Protein AF-X1BM26-F1 (afdb_monomer)

Solvent-accessible surface area (backbone atoms only — not comparable to full-atom values): 9539 Å² total; per-residue (Å²): 108,70,42,70,77,68,73,44,56,61,67,62,66,70,58,55,46,50,49,39,43,52,51,18,52,54,47,45,52,51,47,55,53,50,52,52,50,53,49,47,38,53,69,50,53,31,55,73,72,76,40,57,63,67,65,75,33,51,80,94,58,27,66,63,58,56,46,45,26,56,44,58,15,39,47,48,28,29,52,44,33,63,36,69,77,42,52,69,37,70,66,54,45,50,50,28,50,53,36,36,53,48,18,53,53,46,48,53,41,51,68,49,55,54,60,68,24,53,57,90,48,99,86,53,68,75,54,84,89,75,87,50,74,75,66,49,47,59,59,53,48,55,54,50,50,52,52,49,49,52,53,49,42,62,74,77,39,85,81,50,83,58,30,62,76,64,53,69,82,129

Organism: NCBI:txid412755

Sequence (170 aa):
MVQGVSRKQLVRREAISLLAKVSGYLLTFYLIFKFLDTWWWATQTAPRMGMSFTEFFQGPYGMWLLVAELGICGVLPAIILLIPKAREDDVLLIVACVLNCTGIVINRFVFTVQNLALPVLPFEQLQIYVPTWQEWAPTVGVLAYGALLLSLSYRYLPMFPRERELNPID

Structure (mmCIF, N/CA/C/O backbone):
data_AF-X1BM26-F1
#
_entry.id   AF-X1BM26-F1
#
loop_
_atom_site.group_PDB
_atom_site.id
_atom_site.type_symbol
_atom_site.label_atom_id
_atom_site.label_alt_id
_atom_site.label_comp_id
_atom_site.label_asym_id
_atom_site.label_entity_id
_atom_site.label_seq_id
_atom_site.pdbx_PDB_ins_code
_atom_site.Cartn_x
_atom_site.Cartn_y
_atom_site.Cartn_z
_atom_site.occupancy
_atom_site.B_iso_or_equiv
_atom_site.auth_seq_id
_atom_site.auth_comp_id
_atom_site.auth_asym_id
_atom_site.auth_atom_id
_atom_site.pdbx_PDB_model_num
ATOM 1 N N . MET A 1 1 ? -13.089 -2.977 10.470 1.00 58.94 1 MET A N 1
ATOM 2 C CA . MET A 1 1 ? -13.428 -4.370 10.080 1.00 58.94 1 MET A CA 1
ATOM 3 C C . MET A 1 1 ? -14.011 -5.177 11.240 1.00 58.94 1 MET A C 1
ATOM 5 O O . MET A 1 1 ? -15.186 -5.500 11.170 1.00 58.94 1 MET A O 1
ATOM 9 N N . VAL A 1 2 ? -13.276 -5.440 12.331 1.00 71.06 2 VAL A N 1
ATOM 10 C CA . VAL A 1 2 ? -13.785 -6.266 13.458 1.00 71.06 2 VAL A CA 1
ATOM 11 C C . VAL A 1 2 ? -15.024 -5.662 14.139 1.00 71.06 2 VAL A C 1
ATOM 13 O O . VAL A 1 2 ? -15.978 -6.380 14.416 1.00 71.06 2 VAL A O 1
ATOM 16 N N . GLN A 1 3 ? -15.066 -4.336 14.320 1.00 75.12 3 GLN A N 1
ATOM 17 C CA . GLN A 1 3 ? -16.255 -3.632 14.829 1.00 75.12 3 GLN A CA 1
ATOM 18 C C . GLN A 1 3 ? -17.487 -3.812 13.927 1.00 75.12 3 GLN A C 1
ATOM 20 O O . GLN A 1 3 ? -18.591 -3.967 14.432 1.00 75.12 3 GLN A O 1
ATOM 25 N N . GLY A 1 4 ? -17.302 -3.862 12.603 1.00 70.94 4 GLY A N 1
ATOM 26 C CA . GLY A 1 4 ? -18.395 -4.083 11.649 1.00 70.94 4 GLY A CA 1
ATOM 27 C C . GLY A 1 4 ? -18.948 -5.510 11.697 1.00 70.94 4 GLY A C 1
ATOM 28 O O . GLY A 1 4 ? -20.154 -5.701 11.589 1.00 70.94 4 GLY A O 1
ATOM 29 N N . VAL A 1 5 ? -18.082 -6.503 11.927 1.00 75.00 5 VAL A N 1
ATOM 30 C CA . VAL A 1 5 ? -18.486 -7.913 12.089 1.00 75.00 5 VAL A CA 1
ATOM 31 C C . VAL A 1 5 ? -19.167 -8.144 13.442 1.00 75.00 5 VAL A C 1
ATOM 33 O O . VAL A 1 5 ? -20.183 -8.827 13.505 1.00 75.00 5 VAL A O 1
ATOM 36 N N . SER A 1 6 ? -18.643 -7.546 14.516 1.00 68.88 6 SER A N 1
ATOM 37 C CA . SER A 1 6 ? -19.203 -7.659 15.873 1.00 68.88 6 SER A CA 1
ATOM 38 C C . SER A 1 6 ? -20.428 -6.753 16.098 1.00 68.88 6 SER A C 1
ATOM 40 O O . SER A 1 6 ? -21.187 -6.967 17.038 1.00 68.88 6 SER A O 1
ATOM 42 N N . ARG A 1 7 ? -20.643 -5.743 15.236 1.00 72.31 7 ARG A N 1
ATOM 43 C CA . ARG A 1 7 ? -21.636 -4.655 15.387 1.00 72.31 7 ARG A CA 1
ATOM 44 C C . ARG A 1 7 ? -21.559 -3.913 16.728 1.00 72.31 7 ARG A C 1
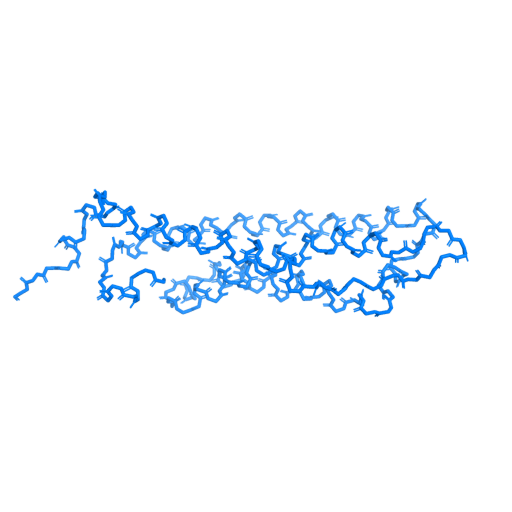ATOM 46 O O . ARG A 1 7 ? -22.539 -3.326 17.172 1.00 72.31 7 ARG A O 1
ATOM 53 N N . LYS A 1 8 ? -20.389 -3.927 17.364 1.00 75.81 8 LYS A N 1
ATOM 54 C CA . LYS A 1 8 ? -20.130 -3.278 18.651 1.00 75.81 8 LYS A CA 1
ATOM 55 C C . LYS A 1 8 ? -18.988 -2.292 18.538 1.00 75.81 8 LYS A C 1
ATOM 57 O O . LYS A 1 8 ? -18.017 -2.524 17.807 1.00 75.81 8 LYS A O 1
ATOM 62 N N . GLN A 1 9 ? -19.054 -1.232 19.335 1.00 77.50 9 GLN A N 1
ATOM 63 C CA . GLN A 1 9 ? -17.947 -0.302 19.457 1.00 77.50 9 GLN A CA 1
ATOM 64 C C . GLN A 1 9 ? -16.882 -0.886 20.393 1.00 77.50 9 GLN A C 1
ATOM 66 O O . GLN A 1 9 ? -17.041 -0.926 21.609 1.00 77.50 9 GLN A O 1
ATOM 71 N N . LEU A 1 10 ? -15.783 -1.368 19.807 1.00 78.94 10 LEU A N 1
ATOM 72 C CA . LEU A 1 10 ? -14.676 -2.002 20.543 1.00 78.94 10 LEU A CA 1
ATOM 73 C C . LEU A 1 10 ? -13.623 -1.000 21.048 1.00 78.94 10 LEU A C 1
ATOM 75 O O . LEU A 1 10 ? -12.875 -1.288 21.977 1.00 78.94 10 LEU A O 1
ATOM 79 N N . VAL A 1 11 ? -13.528 0.170 20.411 1.00 81.75 11 VAL A N 1
ATOM 80 C CA . VAL A 1 11 ? -12.473 1.167 20.640 1.00 81.75 11 VAL A CA 1
ATOM 81 C C . VAL A 1 11 ? -13.087 2.561 20.536 1.00 81.75 11 VAL A C 1
ATOM 83 O O . VAL A 1 11 ? -13.997 2.791 19.735 1.00 81.75 11 VAL A O 1
ATOM 86 N N . ARG A 1 12 ? -12.582 3.499 21.341 1.00 83.56 12 ARG A N 1
ATOM 87 C CA . ARG A 1 12 ? -12.969 4.912 21.268 1.00 83.56 12 ARG A CA 1
ATOM 88 C C . ARG A 1 12 ? -12.548 5.531 19.940 1.00 83.56 12 ARG A C 1
ATOM 90 O O . ARG A 1 12 ? -11.445 5.286 19.450 1.00 83.56 12 ARG A O 1
ATOM 97 N N . ARG A 1 13 ? -13.406 6.382 19.384 1.00 82.31 13 ARG A N 1
ATOM 98 C CA . ARG A 1 13 ? -13.177 7.008 18.077 1.00 82.31 13 ARG A CA 1
ATOM 99 C C . ARG A 1 13 ? -11.996 7.978 18.108 1.00 82.31 13 ARG A C 1
ATOM 101 O O . ARG A 1 13 ? -11.253 8.055 17.132 1.00 82.31 13 ARG A O 1
ATOM 108 N N . GLU A 1 14 ? -11.743 8.618 19.253 1.00 85.44 14 GLU A N 1
ATOM 109 C CA . GLU A 1 14 ? -10.535 9.431 19.454 1.00 85.44 14 GLU A CA 1
ATOM 110 C C . GLU A 1 14 ? -9.249 8.635 19.177 1.00 85.44 14 GLU A C 1
ATOM 112 O O . GLU A 1 14 ? -8.336 9.151 18.537 1.00 85.44 14 GLU A O 1
ATOM 117 N N . ALA A 1 15 ? -9.182 7.368 19.603 1.00 86.62 15 ALA A N 1
ATOM 118 C CA . ALA A 1 15 ? -7.997 6.534 19.405 1.00 86.62 15 ALA A CA 1
ATOM 119 C C . ALA A 1 15 ? -7.783 6.190 17.923 1.00 86.62 15 ALA A C 1
ATOM 121 O O . ALA A 1 15 ? -6.656 6.254 17.435 1.00 86.62 15 ALA A O 1
ATOM 122 N N . ILE A 1 16 ? -8.861 5.891 17.190 1.00 85.94 16 ILE A N 1
ATOM 123 C CA . ILE A 1 16 ? -8.812 5.640 15.740 1.00 85.94 16 ILE A CA 1
ATOM 124 C C . ILE A 1 16 ? -8.362 6.905 14.999 1.00 85.94 16 ILE A C 1
ATOM 126 O O . ILE A 1 16 ? -7.484 6.844 14.142 1.00 85.94 16 ILE A O 1
ATOM 130 N N . SER A 1 17 ? -8.900 8.067 15.375 1.00 86.44 17 SER A N 1
ATOM 131 C CA . SER A 1 17 ? -8.533 9.353 14.773 1.00 86.44 17 SER A CA 1
ATOM 132 C C . SER A 1 17 ? -7.080 9.750 15.058 1.00 86.44 17 SER A C 1
ATOM 134 O O . SER A 1 17 ? -6.404 10.283 14.172 1.00 86.44 17 SER A O 1
ATOM 136 N N . LEU A 1 18 ? -6.575 9.463 16.266 1.00 89.25 18 LEU A N 1
ATOM 137 C CA . LEU A 1 18 ? -5.167 9.649 16.631 1.00 89.25 18 LEU A CA 1
ATOM 138 C C . LEU A 1 18 ? -4.253 8.736 15.811 1.00 89.25 18 LEU A C 1
ATOM 140 O O . LEU A 1 18 ? -3.282 9.225 15.235 1.00 89.25 18 LEU A O 1
ATOM 144 N N . LEU A 1 19 ? -4.585 7.445 15.707 1.00 90.31 19 LEU A N 1
ATOM 145 C CA . LEU A 1 19 ? -3.848 6.494 14.872 1.00 90.31 19 LEU A CA 1
ATOM 146 C C . LEU A 1 19 ? -3.823 6.948 13.411 1.00 90.31 19 LEU A C 1
ATOM 148 O O . LEU A 1 19 ? -2.748 7.056 12.833 1.00 90.31 19 LEU A O 1
ATOM 152 N N . ALA A 1 20 ? -4.977 7.312 12.847 1.00 88.12 20 ALA A N 1
ATOM 153 C CA . ALA A 1 20 ? -5.075 7.825 11.483 1.00 88.12 20 ALA A CA 1
ATOM 154 C C . ALA A 1 20 ? -4.211 9.079 11.269 1.00 88.12 20 ALA A C 1
ATOM 156 O O . ALA A 1 20 ? -3.545 9.198 10.244 1.00 88.12 20 ALA A O 1
ATOM 157 N N . LYS A 1 21 ? -4.161 9.988 12.253 1.00 88.12 21 LYS A N 1
ATOM 158 C CA . LYS A 1 21 ? -3.321 11.194 12.196 1.00 88.12 21 LYS A CA 1
ATOM 159 C C . LYS A 1 21 ? -1.830 10.846 12.166 1.00 88.12 21 LYS A C 1
ATOM 161 O O . LYS A 1 21 ? -1.099 11.368 11.330 1.00 88.12 21 LYS A O 1
ATOM 166 N N . VAL A 1 22 ? -1.383 9.967 13.065 1.00 92.06 22 VAL A N 1
ATOM 167 C CA . VAL A 1 22 ? 0.021 9.530 13.135 1.00 92.06 22 VAL A CA 1
ATOM 168 C C . VAL A 1 22 ? 0.412 8.784 11.861 1.00 92.06 22 VAL A C 1
ATOM 170 O O . VAL A 1 22 ? 1.428 9.112 11.252 1.00 92.06 22 VAL A O 1
ATOM 173 N N . SER A 1 23 ? -0.418 7.843 11.407 1.00 89.94 23 SER A N 1
ATOM 174 C CA . SER A 1 23 ? -0.210 7.124 10.149 1.00 89.94 23 SER A CA 1
ATOM 175 C C . SER A 1 23 ? -0.180 8.062 8.943 1.00 89.94 23 SER A C 1
ATOM 177 O O . SER A 1 23 ? 0.669 7.885 8.077 1.00 89.94 23 SER A O 1
ATOM 179 N N . GLY A 1 24 ? -1.035 9.087 8.900 1.00 89.88 24 GLY A N 1
ATOM 180 C CA . GLY A 1 24 ? -1.024 10.102 7.846 1.00 89.88 24 GLY A CA 1
ATOM 181 C C . GLY A 1 24 ? 0.286 10.891 7.795 1.00 89.88 24 GLY A C 1
ATOM 182 O O . GLY A 1 24 ? 0.853 11.064 6.716 1.00 89.88 24 GLY A O 1
ATOM 183 N N . TYR A 1 25 ? 0.823 11.311 8.946 1.00 91.94 25 TYR A N 1
ATOM 184 C CA . TYR A 1 25 ? 2.125 11.988 8.993 1.00 91.94 25 TYR A CA 1
ATOM 185 C C . TYR A 1 25 ? 3.276 11.075 8.575 1.00 91.94 25 TYR A C 1
ATOM 187 O O . TYR A 1 25 ? 4.115 11.490 7.779 1.00 91.94 25 TYR A O 1
ATOM 195 N N . LEU A 1 26 ? 3.302 9.835 9.072 1.00 93.19 26 LEU A N 1
ATOM 196 C CA . LEU A 1 26 ? 4.325 8.858 8.698 1.00 93.19 26 LEU A CA 1
ATOM 197 C C . LEU A 1 26 ? 4.284 8.550 7.199 1.00 93.19 26 LEU A C 1
ATOM 199 O O . LEU A 1 26 ? 5.330 8.523 6.556 1.00 93.19 26 LEU A O 1
ATOM 203 N N . LEU A 1 27 ? 3.087 8.377 6.632 1.00 91.94 27 LEU A N 1
ATOM 204 C CA . LEU A 1 27 ? 2.909 8.136 5.203 1.00 91.94 27 LEU A CA 1
ATOM 205 C C . LEU A 1 27 ? 3.349 9.344 4.372 1.00 91.94 27 LEU A C 1
ATOM 207 O O . LEU A 1 27 ? 4.032 9.183 3.368 1.00 91.94 27 LEU A O 1
ATOM 211 N N . THR A 1 28 ? 3.019 10.558 4.812 1.00 90.88 28 THR A N 1
ATOM 212 C CA . THR A 1 28 ? 3.458 11.793 4.144 1.00 90.88 28 THR A CA 1
ATOM 213 C C . THR A 1 28 ? 4.977 11.911 4.150 1.00 90.88 28 THR A C 1
ATOM 215 O O . THR A 1 28 ? 5.580 12.195 3.119 1.00 90.88 28 THR A O 1
ATOM 218 N N . PHE A 1 29 ? 5.603 11.652 5.299 1.00 94.00 29 PHE A N 1
ATOM 219 C CA . PHE A 1 29 ? 7.055 11.641 5.419 1.00 94.00 29 PHE A CA 1
ATOM 220 C C . PHE A 1 29 ? 7.666 10.602 4.478 1.00 94.00 29 PHE A C 1
ATOM 222 O O . PHE A 1 29 ? 8.517 10.947 3.666 1.00 94.00 29 PHE A O 1
ATOM 229 N N . TYR A 1 30 ? 7.168 9.364 4.503 1.00 92.00 30 TYR A N 1
ATOM 230 C CA . TYR A 1 30 ? 7.587 8.310 3.580 1.00 92.00 30 TYR A CA 1
ATOM 231 C C . TYR A 1 30 ? 7.480 8.740 2.112 1.00 92.00 30 TYR A C 1
ATOM 233 O O . TYR A 1 30 ? 8.434 8.556 1.357 1.00 92.00 30 TYR A O 1
ATOM 241 N N . LEU A 1 31 ? 6.365 9.358 1.710 1.00 91.12 31 LEU A N 1
ATOM 242 C CA . LEU A 1 31 ? 6.173 9.815 0.336 1.00 91.12 31 LEU A CA 1
ATOM 243 C C . LEU A 1 31 ? 7.209 10.856 -0.065 1.00 91.12 31 LEU A C 1
ATOM 245 O O . LEU A 1 31 ? 7.760 10.737 -1.150 1.00 91.12 31 LEU A O 1
ATOM 249 N N . ILE A 1 32 ? 7.529 11.828 0.795 1.00 92.88 32 ILE A N 1
ATOM 250 C CA . ILE A 1 32 ? 8.575 12.822 0.503 1.00 92.88 32 ILE A CA 1
ATOM 251 C C . ILE A 1 32 ? 9.897 12.119 0.177 1.00 92.88 32 ILE A C 1
ATOM 253 O O . ILE A 1 32 ? 10.495 12.396 -0.862 1.00 92.88 32 ILE A O 1
ATOM 257 N N . PHE A 1 33 ? 10.325 11.166 1.011 1.00 92.75 33 PHE A N 1
ATOM 258 C CA . PHE A 1 33 ? 11.538 10.388 0.738 1.00 92.75 33 PHE A CA 1
ATOM 259 C C . PHE A 1 33 ? 11.420 9.577 -0.546 1.00 92.75 33 PHE A C 1
ATOM 261 O O . PHE A 1 33 ? 12.364 9.538 -1.329 1.00 92.75 33 PHE A O 1
ATOM 268 N N . LYS A 1 34 ? 10.260 8.973 -0.800 1.00 89.75 34 LYS A N 1
ATOM 269 C CA . LYS A 1 34 ? 10.030 8.179 -2.004 1.00 89.75 34 LYS A CA 1
ATOM 270 C C . LYS A 1 34 ? 10.069 9.029 -3.277 1.00 89.75 34 LYS A C 1
ATOM 272 O O . LYS A 1 34 ? 10.636 8.591 -4.276 1.00 89.75 34 LYS A O 1
ATOM 277 N N . PHE A 1 35 ? 9.518 10.241 -3.251 1.00 89.44 35 PHE A N 1
ATOM 278 C CA . PHE A 1 35 ? 9.604 11.189 -4.361 1.00 89.44 35 PHE A CA 1
ATOM 279 C C . PHE A 1 35 ? 11.053 11.613 -4.613 1.00 89.44 35 PHE A C 1
ATOM 281 O O . PHE A 1 35 ? 11.487 11.610 -5.762 1.00 89.44 35 PHE A O 1
ATOM 288 N N . LEU A 1 36 ? 11.812 11.920 -3.556 1.00 91.06 36 LEU A N 1
ATOM 289 C CA . LEU A 1 36 ? 13.231 12.275 -3.671 1.00 91.06 36 LEU A CA 1
ATOM 290 C C . LEU A 1 36 ? 14.070 11.120 -4.227 1.00 91.06 36 LEU A C 1
ATOM 292 O O . LEU A 1 36 ? 14.882 11.334 -5.123 1.00 91.06 36 LEU A O 1
ATOM 296 N N . ASP A 1 37 ? 13.842 9.903 -3.738 1.00 87.62 37 ASP A N 1
ATOM 297 C CA . ASP A 1 37 ? 14.506 8.688 -4.213 1.00 87.62 37 ASP A CA 1
ATOM 298 C C . ASP A 1 37 ? 14.187 8.418 -5.690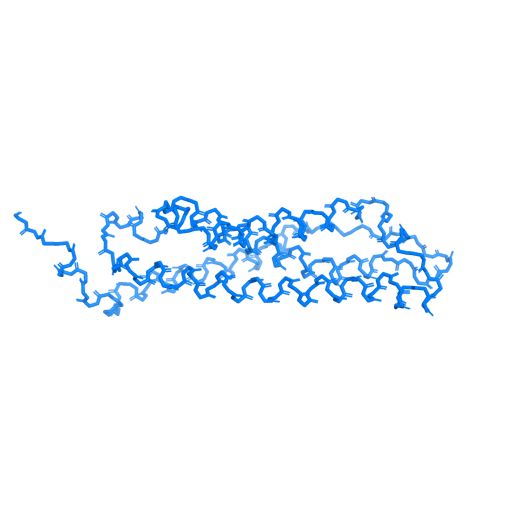 1.00 87.62 37 ASP A C 1
ATOM 300 O O . ASP A 1 37 ? 15.090 8.233 -6.502 1.00 87.62 37 ASP A O 1
ATOM 304 N N . THR A 1 38 ? 12.910 8.514 -6.076 1.00 85.19 38 THR A N 1
ATOM 305 C CA . THR A 1 38 ? 12.470 8.328 -7.470 1.00 85.19 38 THR A CA 1
ATOM 306 C C . THR A 1 38 ? 13.064 9.396 -8.393 1.00 85.19 38 THR A C 1
ATOM 308 O O . THR A 1 38 ? 13.491 9.088 -9.505 1.00 85.19 38 THR A O 1
ATOM 311 N N . TRP A 1 39 ? 13.144 10.648 -7.931 1.00 86.25 39 TRP A N 1
ATOM 312 C CA . TRP A 1 39 ? 13.774 11.741 -8.671 1.00 86.25 39 TRP A CA 1
ATOM 313 C C . TRP A 1 39 ? 15.278 11.520 -8.851 1.00 86.25 39 TRP A C 1
ATOM 315 O O . TRP A 1 39 ? 15.808 11.670 -9.955 1.00 86.25 39 TRP A O 1
ATOM 325 N N . TRP A 1 40 ? 15.975 11.141 -7.779 1.00 86.38 40 TRP A N 1
ATOM 326 C CA . TRP A 1 40 ? 17.405 10.844 -7.821 1.00 86.38 40 TRP A CA 1
ATOM 327 C C . TRP A 1 40 ? 17.700 9.652 -8.731 1.00 86.38 40 TRP A C 1
ATOM 329 O O . TRP A 1 40 ? 18.637 9.683 -9.531 1.00 86.38 40 TRP A O 1
ATOM 339 N N . TRP A 1 41 ? 16.866 8.617 -8.661 1.00 82.75 41 TRP A N 1
ATOM 340 C CA . TRP A 1 41 ? 16.958 7.461 -9.536 1.00 82.75 41 TRP A CA 1
ATOM 341 C C . TRP A 1 41 ? 16.799 7.849 -11.010 1.00 82.75 41 TRP A C 1
ATOM 343 O O . TRP A 1 41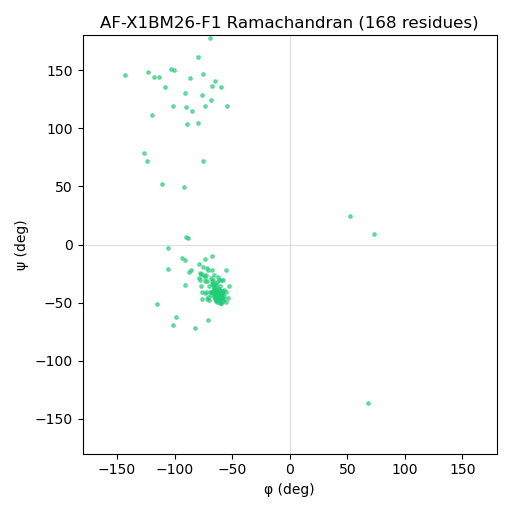 ? 17.645 7.476 -11.823 1.00 82.75 41 TRP A O 1
ATOM 353 N N . ALA A 1 42 ? 15.789 8.660 -11.341 1.00 81.31 42 ALA A N 1
ATOM 354 C CA . ALA A 1 42 ? 15.520 9.100 -12.708 1.00 81.31 42 ALA A CA 1
ATOM 355 C C . ALA A 1 42 ? 16.626 9.996 -13.293 1.00 81.31 42 ALA A C 1
ATOM 357 O O . ALA A 1 42 ? 16.937 9.901 -14.477 1.00 81.31 42 ALA A O 1
ATOM 358 N N . THR A 1 43 ? 17.218 10.869 -12.473 1.00 79.88 43 THR A N 1
ATOM 359 C CA . THR A 1 43 ? 18.183 11.883 -12.933 1.00 79.88 43 THR A CA 1
ATOM 360 C C . THR A 1 43 ? 19.634 11.416 -12.888 1.00 79.88 43 THR A C 1
ATOM 362 O O . THR A 1 43 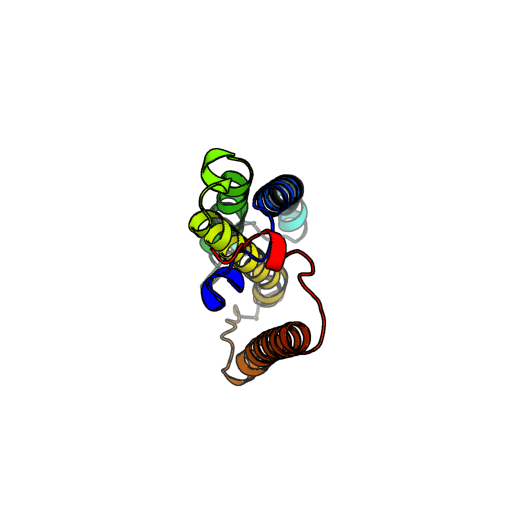? 20.418 11.792 -13.754 1.00 79.88 43 THR A O 1
ATOM 365 N N . GLN A 1 44 ? 20.005 10.599 -11.900 1.00 79.00 44 GLN A N 1
ATOM 366 C CA . GLN A 1 44 ? 21.401 10.244 -11.637 1.00 79.00 44 GLN A CA 1
ATOM 367 C C . GLN A 1 44 ? 21.659 8.754 -11.850 1.00 79.00 44 GLN A C 1
ATOM 369 O O . GLN A 1 44 ? 22.608 8.389 -12.539 1.00 79.00 44 GLN A O 1
ATOM 374 N N . THR A 1 45 ? 20.850 7.878 -11.253 1.00 76.50 45 THR A N 1
ATOM 375 C CA . THR A 1 45 ? 21.154 6.439 -11.208 1.00 76.50 45 THR A CA 1
ATOM 376 C C . THR A 1 45 ? 20.882 5.743 -12.538 1.00 76.50 45 THR A C 1
ATOM 378 O O . THR A 1 45 ? 21.748 5.017 -13.018 1.00 76.50 45 THR A O 1
ATOM 381 N N . ALA A 1 46 ? 19.725 5.988 -13.159 1.00 75.25 46 ALA A N 1
ATOM 382 C CA . ALA A 1 46 ? 19.379 5.405 -14.455 1.00 75.25 46 ALA A CA 1
ATOM 383 C C . ALA A 1 46 ? 20.382 5.813 -15.561 1.00 75.25 46 ALA A C 1
ATOM 385 O O . ALA A 1 46 ? 20.993 4.916 -16.150 1.00 75.25 46 ALA A O 1
ATOM 386 N N . PRO A 1 47 ? 20.707 7.112 -15.751 1.00 72.56 47 PRO A N 1
ATOM 387 C CA . PRO A 1 47 ? 21.685 7.523 -16.763 1.00 72.56 47 PRO A CA 1
ATOM 388 C C . PRO A 1 47 ? 23.101 6.987 -16.517 1.00 72.56 47 PRO A C 1
ATOM 390 O O . PRO A 1 47 ? 23.816 6.682 -17.467 1.00 72.56 47 PRO A O 1
ATOM 393 N N . ARG A 1 48 ? 23.515 6.820 -15.250 1.00 69.56 48 ARG A N 1
ATOM 394 C CA . ARG A 1 48 ? 24.815 6.210 -14.902 1.00 69.56 48 ARG A CA 1
ATOM 395 C C . ARG A 1 48 ? 24.915 4.737 -15.291 1.00 69.56 48 ARG A C 1
ATOM 397 O O . ARG A 1 48 ? 26.021 4.260 -15.513 1.00 69.56 48 ARG A O 1
ATOM 404 N N . MET A 1 49 ? 23.790 4.030 -15.368 1.00 68.12 49 MET A N 1
ATOM 405 C CA . MET A 1 49 ? 23.728 2.640 -15.830 1.00 68.12 49 MET A CA 1
ATOM 406 C C . MET A 1 49 ? 23.546 2.534 -17.352 1.00 68.12 49 MET A C 1
ATOM 408 O O . MET A 1 49 ? 23.381 1.434 -17.865 1.00 68.12 49 MET A O 1
ATOM 412 N N . GLY A 1 50 ? 23.580 3.661 -1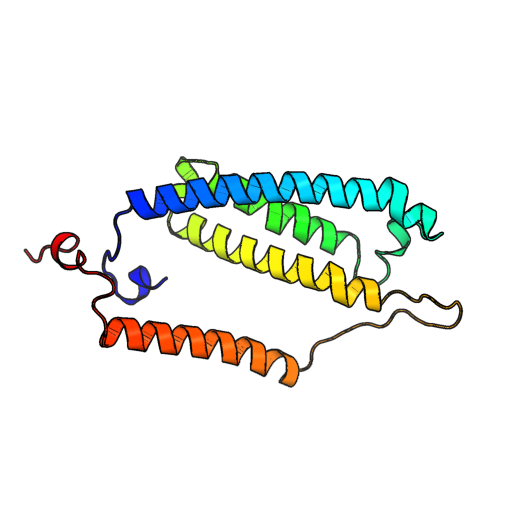8.077 1.00 67.31 50 GLY A N 1
ATOM 413 C CA . GLY A 1 50 ? 23.426 3.699 -19.532 1.00 67.31 50 GLY A CA 1
ATOM 414 C C . GLY A 1 50 ? 22.000 3.442 -20.027 1.00 67.31 50 GLY A C 1
ATOM 415 O O . GLY A 1 50 ? 21.815 3.312 -21.231 1.00 67.31 50 GLY A O 1
ATOM 416 N N . MET A 1 51 ? 21.014 3.389 -19.124 1.00 66.62 51 MET A N 1
ATOM 417 C CA . MET A 1 51 ? 19.599 3.183 -19.445 1.00 66.62 51 MET A CA 1
ATOM 418 C C . MET A 1 51 ? 18.798 4.470 -19.227 1.00 66.62 51 MET A C 1
ATOM 420 O O . MET A 1 51 ? 18.934 5.152 -18.209 1.00 66.62 51 MET A O 1
ATOM 424 N N . SER A 1 52 ? 17.923 4.800 -20.171 1.00 70.44 52 SER A N 1
ATOM 425 C CA . SER A 1 52 ? 17.002 5.932 -20.051 1.00 70.44 52 SER A CA 1
ATOM 426 C C . SER A 1 52 ? 15.847 5.594 -19.103 1.00 70.44 52 SER A C 1
ATOM 428 O O . SER A 1 52 ? 15.367 4.466 -19.074 1.00 70.44 52 SER A O 1
ATOM 430 N N . PHE A 1 53 ? 15.323 6.576 -18.361 1.00 66.88 53 PHE A N 1
ATOM 431 C CA . PHE A 1 53 ? 14.182 6.378 -17.447 1.00 66.88 53 PHE A CA 1
ATOM 432 C C . PHE A 1 53 ? 12.969 5.729 -18.136 1.00 66.88 53 PHE A C 1
ATOM 434 O O . PHE A 1 53 ? 12.292 4.895 -17.549 1.00 66.88 53 PHE A O 1
ATOM 441 N N . THR A 1 54 ? 12.727 6.057 -19.405 1.00 68.69 54 THR A N 1
ATOM 442 C CA . THR A 1 54 ? 11.649 5.486 -20.224 1.00 68.69 54 THR A CA 1
ATOM 443 C C . THR A 1 54 ? 11.894 4.036 -20.648 1.00 68.69 54 THR A C 1
ATOM 445 O O . THR A 1 54 ? 10.936 3.338 -20.969 1.00 68.69 54 THR A O 1
ATOM 448 N N . GLU A 1 55 ? 13.139 3.558 -20.629 1.00 67.75 55 GLU A N 1
ATOM 449 C CA . GLU A 1 55 ? 13.487 2.169 -20.958 1.00 67.75 55 GLU A CA 1
ATOM 450 C C . GLU A 1 55 ? 13.130 1.205 -19.823 1.00 67.75 55 GLU A C 1
ATOM 452 O O . GLU A 1 55 ? 12.776 0.059 -20.085 1.00 67.75 55 GLU A O 1
ATOM 457 N N . PHE A 1 56 ? 13.087 1.690 -18.577 1.00 68.25 56 PHE A N 1
ATOM 458 C CA . PHE A 1 56 ? 12.599 0.909 -17.435 1.00 68.25 56 PHE A CA 1
ATOM 459 C C . PHE A 1 56 ? 11.093 0.622 -17.505 1.00 68.25 56 PHE A C 1
ATOM 461 O O . PHE A 1 56 ? 10.618 -0.322 -16.875 1.00 68.25 56 PHE A O 1
ATOM 468 N N . PHE A 1 57 ? 10.338 1.425 -18.258 1.00 69.12 57 PHE A N 1
ATOM 469 C CA . PHE A 1 57 ? 8.880 1.338 -18.364 1.00 69.12 57 PHE A CA 1
ATOM 470 C C . PHE A 1 57 ? 8.440 0.866 -19.753 1.00 69.12 57 PHE A C 1
ATOM 472 O O . PHE A 1 57 ? 7.617 1.506 -20.411 1.00 69.12 57 PHE A O 1
ATOM 479 N N . GLN A 1 58 ? 8.999 -0.257 -20.205 1.00 66.62 58 GLN A N 1
ATOM 480 C CA . GLN A 1 58 ? 8.661 -0.881 -21.485 1.00 66.62 58 GLN A CA 1
ATOM 481 C C . GLN A 1 58 ? 7.749 -2.108 -21.320 1.00 66.62 58 GLN A C 1
ATOM 483 O O . GLN A 1 58 ? 7.763 -2.805 -20.305 1.00 66.62 58 GLN A O 1
ATOM 488 N N . GLY A 1 59 ? 6.934 -2.375 -22.346 1.00 71.31 59 GLY A N 1
ATOM 489 C CA . GLY A 1 59 ? 6.022 -3.520 -22.371 1.00 71.31 59 GLY A CA 1
ATOM 490 C C . GLY A 1 59 ? 4.872 -3.405 -21.350 1.00 71.31 59 GLY A C 1
ATOM 491 O O . GLY A 1 59 ? 4.262 -2.340 -21.242 1.00 71.31 59 GLY A O 1
ATOM 492 N N . PRO A 1 60 ? 4.521 -4.479 -20.615 1.00 71.00 60 PRO A N 1
ATOM 493 C CA . PRO A 1 60 ? 3.388 -4.477 -19.681 1.00 71.00 60 PRO A CA 1
ATOM 494 C C . PRO A 1 60 ? 3.627 -3.641 -18.408 1.00 71.00 60 PRO A C 1
ATOM 496 O O . PRO A 1 60 ? 2.664 -3.174 -17.797 1.00 71.00 60 PRO A O 1
ATOM 499 N N . TYR A 1 61 ? 4.886 -3.390 -18.030 1.00 76.06 61 TYR A N 1
ATOM 500 C CA . TYR A 1 61 ? 5.276 -2.619 -16.838 1.00 76.06 61 TYR A CA 1
ATOM 501 C C . TYR A 1 61 ? 5.464 -1.126 -17.148 1.00 76.06 61 TYR A C 1
ATOM 503 O O . TYR A 1 61 ? 6.488 -0.523 -16.839 1.00 76.06 61 TYR A O 1
ATOM 511 N N . GLY A 1 62 ? 4.480 -0.529 -17.820 1.00 77.06 62 GLY A N 1
ATOM 512 C CA . GLY A 1 62 ? 4.548 0.859 -18.275 1.00 77.06 62 GLY A CA 1
ATOM 513 C C . GLY A 1 62 ? 4.504 1.905 -17.153 1.00 77.06 62 GLY A C 1
ATOM 514 O O . GLY A 1 62 ? 4.292 1.611 -15.979 1.00 77.06 62 GLY A O 1
ATOM 515 N N . MET A 1 63 ? 4.616 3.177 -17.548 1.00 78.06 63 MET A N 1
ATOM 516 C CA . MET A 1 63 ? 4.617 4.351 -16.656 1.00 78.06 63 MET A CA 1
ATOM 517 C C . MET A 1 63 ? 3.378 4.435 -15.742 1.00 78.06 63 MET A C 1
ATOM 519 O O . MET A 1 63 ? 3.410 5.064 -14.684 1.00 78.06 63 MET A O 1
ATOM 523 N N . TRP A 1 64 ? 2.285 3.774 -16.139 1.00 78.62 64 TRP A N 1
ATOM 524 C CA . TRP A 1 64 ? 1.055 3.657 -15.359 1.00 78.62 64 TRP A CA 1
ATOM 525 C C . TRP A 1 64 ? 1.290 3.025 -13.984 1.00 78.62 64 TRP A C 1
ATOM 527 O O . TRP A 1 64 ? 0.599 3.392 -13.042 1.00 78.62 64 TRP A O 1
ATOM 537 N N . LEU A 1 65 ? 2.273 2.130 -13.849 1.00 81.81 65 LEU A N 1
ATOM 538 C CA . LEU A 1 65 ? 2.590 1.457 -12.590 1.00 81.81 65 LEU A CA 1
ATOM 539 C C . LEU A 1 65 ? 3.169 2.444 -11.570 1.00 81.81 65 LEU A C 1
ATOM 541 O O . LEU A 1 65 ? 2.749 2.453 -10.416 1.00 81.81 65 LEU A O 1
ATOM 545 N N . LEU A 1 66 ? 4.032 3.359 -12.024 1.00 80.50 66 LEU A N 1
ATOM 546 C CA . LEU A 1 66 ? 4.570 4.440 -11.197 1.00 80.50 66 LEU A CA 1
ATOM 547 C C . LEU A 1 66 ? 3.474 5.441 -10.808 1.00 80.50 66 LEU A C 1
ATOM 549 O O . LEU A 1 66 ? 3.413 5.870 -9.660 1.00 80.50 66 LEU A O 1
ATOM 553 N N . VAL A 1 67 ? 2.566 5.781 -11.728 1.00 82.88 67 VAL A N 1
ATOM 554 C CA . VAL A 1 67 ? 1.427 6.672 -11.430 1.00 82.88 67 VAL A CA 1
ATOM 555 C C . VAL A 1 67 ? 0.436 6.013 -10.464 1.00 82.88 67 VAL A C 1
ATOM 557 O O . VAL A 1 67 ? -0.065 6.667 -9.546 1.00 82.88 67 VAL A O 1
ATOM 560 N N . ALA A 1 68 ? 0.162 4.720 -10.639 1.00 83.25 68 ALA A N 1
ATOM 561 C CA . ALA A 1 68 ? -0.705 3.949 -9.758 1.00 83.25 68 ALA A CA 1
ATOM 562 C C . ALA A 1 68 ? -0.102 3.819 -8.354 1.00 83.25 68 ALA A C 1
ATOM 564 O O . ALA A 1 68 ? -0.830 3.959 -7.375 1.00 83.25 68 ALA A O 1
ATOM 565 N N . GLU A 1 69 ? 1.211 3.615 -8.246 1.00 83.44 69 GLU A N 1
ATOM 566 C CA . GLU A 1 69 ? 1.928 3.544 -6.974 1.00 83.44 69 GLU A CA 1
ATOM 567 C C . GLU A 1 69 ? 2.020 4.914 -6.286 1.00 83.44 69 GLU A C 1
ATOM 569 O O . GLU A 1 69 ? 1.438 5.110 -5.221 1.00 83.44 69 GLU A O 1
ATOM 574 N N . LEU A 1 70 ? 2.733 5.872 -6.887 1.00 81.50 70 LEU A N 1
ATOM 575 C CA . LEU A 1 70 ? 3.046 7.162 -6.265 1.00 81.50 70 LEU A CA 1
ATOM 576 C C . LEU A 1 70 ? 1.809 8.060 -6.173 1.00 81.50 70 LEU A C 1
ATOM 578 O O . LEU A 1 70 ? 1.601 8.731 -5.165 1.00 81.50 70 LEU A O 1
ATOM 582 N N . GLY A 1 71 ? 0.981 8.081 -7.217 1.00 80.62 71 GLY A N 1
ATOM 583 C CA . GLY A 1 71 ? -0.197 8.940 -7.291 1.00 80.62 71 GLY A CA 1
ATOM 584 C C . GLY A 1 71 ? -1.391 8.337 -6.561 1.00 80.62 71 GLY A C 1
ATOM 585 O O . GLY A 1 71 ? -1.793 8.816 -5.500 1.00 80.62 71 GLY A O 1
ATOM 586 N N . ILE A 1 72 ? -1.969 7.283 -7.140 1.00 81.75 72 ILE A N 1
ATOM 587 C CA . ILE A 1 72 ? -3.250 6.735 -6.673 1.00 81.75 72 ILE A CA 1
ATOM 588 C C . ILE A 1 72 ? -3.082 6.042 -5.320 1.00 81.75 72 ILE A C 1
ATOM 590 O O . ILE A 1 72 ? -3.848 6.313 -4.406 1.00 81.75 72 ILE A O 1
ATOM 594 N N . CYS A 1 73 ? -2.079 5.181 -5.156 1.00 84.62 73 CYS A N 1
ATOM 595 C CA . CYS A 1 73 ? -1.936 4.387 -3.938 1.00 84.62 73 CYS A CA 1
ATOM 596 C C . CYS A 1 73 ? -1.075 5.044 -2.850 1.00 84.62 73 CYS A C 1
ATOM 598 O O . CYS A 1 73 ? -1.098 4.593 -1.709 1.00 84.62 73 CYS A O 1
ATOM 600 N N . GLY A 1 74 ? -0.337 6.103 -3.183 1.00 84.06 74 GLY A N 1
ATOM 601 C CA . GLY A 1 74 ? 0.507 6.855 -2.257 1.00 84.06 74 GLY A CA 1
ATOM 602 C C . GLY A 1 74 ? -0.144 8.162 -1.814 1.00 84.06 74 GLY A C 1
ATOM 603 O O . GLY A 1 74 ? -0.553 8.312 -0.661 1.00 84.06 74 GLY A O 1
ATOM 604 N N . VAL A 1 75 ? -0.269 9.117 -2.738 1.00 87.56 75 VAL A N 1
ATOM 605 C CA . VAL A 1 75 ? -0.773 10.466 -2.433 1.00 87.56 75 VAL A CA 1
ATOM 606 C C . VAL A 1 75 ? -2.240 10.454 -1.996 1.00 87.56 75 VAL A C 1
ATOM 608 O O . VAL A 1 75 ? -2.584 11.131 -1.027 1.00 87.56 75 VAL A O 1
ATOM 611 N N . LEU A 1 76 ? -3.107 9.673 -2.646 1.00 87.56 76 LEU A N 1
ATOM 612 C CA . LEU A 1 76 ? -4.537 9.645 -2.310 1.00 87.56 76 LEU A CA 1
ATOM 613 C C . LEU A 1 76 ? -4.821 9.212 -0.853 1.00 87.56 76 LEU A C 1
ATOM 615 O O . LEU A 1 76 ? -5.514 9.956 -0.153 1.00 87.56 76 LEU A O 1
ATOM 619 N N . PRO A 1 77 ? -4.280 8.089 -0.330 1.00 87.69 77 PRO A N 1
ATOM 620 C CA . PRO A 1 77 ? -4.493 7.732 1.072 1.00 87.69 77 PRO A CA 1
ATOM 621 C C . PRO A 1 77 ? -3.816 8.707 2.042 1.00 87.69 77 PRO A C 1
ATOM 623 O O . PRO A 1 77 ? -4.369 8.962 3.111 1.00 87.69 77 PRO A O 1
ATOM 626 N N . ALA A 1 78 ? -2.678 9.312 1.681 1.00 88.25 78 ALA A N 1
ATOM 627 C CA . ALA A 1 78 ? -2.050 10.344 2.510 1.00 88.25 78 ALA A CA 1
ATOM 628 C C . ALA A 1 78 ? -2.951 11.579 2.669 1.00 88.25 78 ALA A C 1
ATOM 630 O O . ALA A 1 78 ? -3.137 12.067 3.784 1.00 88.25 78 ALA A O 1
ATOM 631 N N . ILE A 1 79 ? -3.580 12.040 1.582 1.00 87.50 79 ILE A N 1
ATOM 632 C CA . ILE A 1 79 ? -4.536 13.155 1.616 1.00 87.50 79 ILE A CA 1
ATOM 633 C C . ILE A 1 79 ? -5.747 12.801 2.487 1.00 87.50 79 ILE A C 1
ATOM 635 O O . ILE A 1 79 ? -6.125 13.591 3.354 1.00 87.50 79 ILE A O 1
ATOM 639 N N . ILE A 1 80 ? -6.328 11.609 2.305 1.00 87.19 80 ILE A N 1
ATOM 640 C CA . ILE A 1 80 ? -7.490 11.159 3.088 1.00 87.19 80 ILE A CA 1
ATOM 641 C C . ILE A 1 80 ? -7.165 11.135 4.589 1.00 87.19 80 ILE A C 1
ATOM 643 O O . ILE A 1 80 ? -7.964 11.602 5.398 1.00 87.19 80 ILE A O 1
ATOM 647 N N . LEU A 1 81 ? -5.981 10.650 4.974 1.00 86.62 81 LEU A N 1
ATOM 648 C CA . LEU A 1 81 ? -5.572 10.571 6.380 1.00 86.62 81 LEU A CA 1
ATOM 649 C C . LEU A 1 81 ? -5.212 11.936 6.990 1.00 86.62 81 LEU A C 1
ATOM 651 O O . LEU A 1 81 ? -5.368 12.130 8.196 1.00 86.62 81 LEU A O 1
ATOM 655 N N . LEU A 1 82 ? -4.755 12.904 6.192 1.00 87.06 82 LEU A N 1
ATOM 656 C CA . LEU A 1 82 ? -4.457 14.255 6.678 1.00 87.06 82 LEU A CA 1
ATOM 657 C C . LEU A 1 82 ? -5.726 15.090 6.897 1.00 87.06 82 LEU A C 1
ATOM 659 O O . LEU A 1 82 ? -5.792 15.875 7.849 1.00 87.06 82 LEU A O 1
ATOM 663 N N . ILE A 1 83 ? -6.751 14.914 6.058 1.00 88.81 83 ILE A N 1
ATOM 664 C CA . ILE A 1 83 ? -7.981 15.706 6.136 1.00 88.81 83 ILE A CA 1
ATOM 665 C C . ILE A 1 83 ? -8.819 15.261 7.351 1.00 88.81 83 ILE A C 1
ATOM 667 O O . ILE A 1 83 ? -9.277 14.121 7.409 1.00 88.81 83 ILE A O 1
ATOM 671 N N . PRO A 1 84 ? -9.098 16.152 8.325 1.00 79.69 84 PRO A N 1
ATOM 672 C CA . PRO A 1 84 ? -9.865 15.798 9.522 1.00 79.69 84 PRO A CA 1
ATOM 673 C C . PRO A 1 84 ? -11.288 15.326 9.202 1.00 79.69 84 PRO A C 1
ATOM 675 O O . PRO A 1 84 ? -11.732 14.352 9.793 1.00 79.69 84 PRO A O 1
ATOM 678 N N . LYS A 1 85 ? -11.959 15.943 8.218 1.00 81.31 85 LYS A N 1
ATOM 679 C CA . LYS A 1 85 ? -13.309 15.544 7.783 1.00 81.31 85 LYS A CA 1
ATOM 680 C C . LYS A 1 85 ? -13.360 14.137 7.184 1.00 81.31 85 LYS A C 1
ATOM 682 O O . LYS A 1 85 ? -14.335 13.428 7.373 1.00 81.31 85 LYS A O 1
ATOM 687 N N . ALA A 1 86 ? -12.314 13.726 6.470 1.00 81.12 86 ALA A N 1
ATOM 688 C CA . ALA A 1 86 ? -12.259 12.404 5.855 1.00 81.12 86 ALA A CA 1
ATOM 689 C C . ALA A 1 86 ? -11.927 11.306 6.881 1.00 81.12 86 ALA A C 1
ATOM 691 O O . ALA A 1 86 ? -12.331 10.163 6.704 1.00 81.12 86 ALA A O 1
ATOM 692 N N . ARG A 1 87 ? -11.262 11.662 7.991 1.00 79.75 87 ARG A N 1
ATOM 693 C CA . ARG A 1 87 ? -11.016 10.763 9.131 1.00 79.75 87 ARG A CA 1
ATOM 694 C C . ARG A 1 87 ? -12.249 10.483 9.988 1.00 79.75 87 ARG A C 1
ATOM 696 O O . ARG A 1 87 ? -12.192 9.609 10.847 1.00 79.75 87 ARG A O 1
ATOM 703 N N . GLU A 1 88 ? -13.327 11.237 9.813 1.00 82.31 88 GLU A N 1
ATOM 704 C CA . GLU A 1 88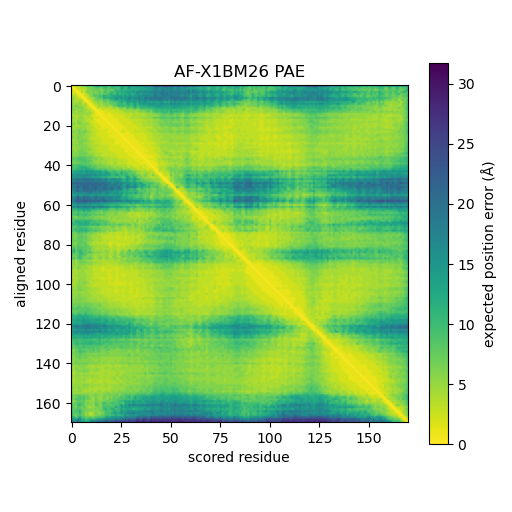 ? -14.584 10.950 10.500 1.00 82.31 88 GLU A CA 1
ATOM 705 C C . GLU A 1 88 ? -15.332 9.803 9.813 1.00 82.31 88 GLU A C 1
ATOM 707 O O . GLU A 1 88 ? -16.026 9.049 10.481 1.00 82.31 88 GLU A O 1
ATOM 712 N N . ASP A 1 89 ? -15.171 9.603 8.510 1.00 85.81 89 ASP A N 1
ATOM 713 C CA . ASP A 1 89 ? -15.845 8.509 7.815 1.00 85.81 89 ASP A CA 1
ATOM 714 C C . ASP A 1 89 ? -15.047 7.197 7.933 1.00 85.81 89 ASP A C 1
ATOM 716 O O . ASP A 1 89 ? -13.938 7.057 7.406 1.00 85.81 89 ASP A O 1
ATOM 720 N N . ASP A 1 90 ? -15.636 6.209 8.609 1.00 82.50 90 ASP A N 1
ATOM 721 C CA . ASP A 1 90 ? -15.038 4.886 8.803 1.00 82.50 90 ASP A CA 1
ATOM 722 C C . ASP A 1 90 ? -14.794 4.160 7.468 1.00 82.50 90 ASP A C 1
ATOM 724 O O . ASP A 1 90 ? -13.835 3.390 7.344 1.00 82.50 90 ASP A O 1
ATOM 728 N N . VAL A 1 91 ? -15.625 4.408 6.449 1.00 87.00 91 VAL A N 1
ATOM 729 C CA . VAL A 1 91 ? -15.465 3.809 5.118 1.00 87.00 91 VAL A CA 1
ATOM 730 C C . VAL A 1 91 ? -14.249 4.408 4.421 1.00 87.00 91 VAL A C 1
ATOM 732 O O . VAL A 1 91 ? -13.424 3.660 3.894 1.00 87.00 91 VAL A O 1
ATOM 735 N N . LEU A 1 92 ? -14.084 5.734 4.470 1.00 87.12 92 LEU A N 1
ATOM 736 C CA . LEU A 1 92 ? -12.921 6.407 3.883 1.00 87.12 92 LEU A CA 1
ATOM 737 C C . LEU A 1 92 ? -11.616 5.976 4.553 1.00 87.12 92 LEU A C 1
ATOM 739 O O . LEU A 1 92 ? -10.621 5.767 3.859 1.00 87.12 92 LEU A O 1
ATOM 743 N N . LEU A 1 93 ? -11.620 5.774 5.873 1.00 87.50 93 LEU A N 1
ATOM 744 C CA . LEU A 1 93 ? -10.459 5.241 6.587 1.00 87.50 93 LEU A CA 1
ATOM 745 C C . LEU A 1 93 ? -10.090 3.829 6.117 1.00 87.50 93 LEU A C 1
ATOM 747 O O . LEU A 1 93 ? -8.917 3.552 5.868 1.00 87.50 93 LEU A O 1
ATOM 751 N N . ILE A 1 94 ? -11.074 2.937 5.959 1.00 88.88 94 ILE A N 1
ATOM 752 C CA . ILE A 1 94 ? -10.825 1.574 5.466 1.00 88.88 94 ILE A CA 1
ATOM 753 C C . ILE A 1 94 ? -10.293 1.611 4.032 1.00 88.88 94 ILE A C 1
ATOM 755 O O . ILE A 1 94 ? -9.317 0.922 3.733 1.00 88.88 94 ILE A O 1
ATOM 759 N N . VAL A 1 95 ? -10.893 2.429 3.164 1.00 90.25 95 VAL A N 1
ATOM 760 C CA . VAL A 1 95 ? -10.432 2.606 1.781 1.00 90.25 95 VAL A CA 1
ATOM 761 C C . VAL A 1 95 ? -8.993 3.116 1.761 1.00 90.25 95 VAL A C 1
ATOM 763 O O . VAL A 1 95 ? -8.165 2.535 1.064 1.00 90.25 95 VAL A O 1
ATOM 766 N N . ALA A 1 96 ? -8.654 4.125 2.569 1.00 90.12 96 ALA A N 1
ATOM 767 C CA . ALA A 1 96 ? -7.291 4.640 2.662 1.00 90.12 96 ALA A CA 1
ATOM 768 C C . ALA A 1 96 ? -6.295 3.573 3.144 1.00 90.12 96 ALA A C 1
ATOM 770 O O . ALA A 1 96 ? -5.200 3.466 2.595 1.00 90.12 96 ALA A O 1
ATOM 771 N N . CYS A 1 97 ? -6.672 2.741 4.121 1.00 89.56 97 CYS A N 1
ATOM 772 C CA . CYS A 1 97 ? -5.838 1.628 4.575 1.00 89.56 97 CYS A CA 1
ATOM 773 C C . CYS A 1 97 ? -5.605 0.586 3.474 1.00 89.56 97 CYS A C 1
ATOM 775 O O . CYS A 1 97 ? -4.460 0.210 3.232 1.00 89.56 97 CYS A O 1
ATOM 777 N N . VAL A 1 98 ? -6.662 0.134 2.793 1.00 91.56 98 VAL A N 1
ATOM 778 C CA . VAL A 1 98 ? -6.558 -0.862 1.710 1.00 91.56 98 VAL A CA 1
ATOM 779 C C . VAL A 1 98 ? -5.716 -0.320 0.560 1.00 91.56 98 VAL A C 1
ATOM 781 O O . VAL A 1 98 ? -4.850 -1.021 0.037 1.00 91.56 98 VAL A O 1
ATOM 784 N N . LEU A 1 99 ? -5.935 0.940 0.200 1.00 90.88 99 LEU A N 1
ATOM 785 C CA . LEU A 1 99 ? -5.216 1.609 -0.869 1.00 90.88 99 LEU A CA 1
ATOM 786 C C . LEU A 1 99 ? -3.727 1.769 -0.537 1.00 90.88 99 LEU A C 1
ATOM 788 O O . LEU A 1 99 ? -2.882 1.443 -1.365 1.00 90.88 99 LEU A O 1
ATOM 792 N N . ASN A 1 100 ? -3.401 2.155 0.699 1.00 91.31 100 ASN A N 1
ATOM 793 C CA . ASN A 1 100 ? -2.019 2.231 1.172 1.00 91.31 100 ASN A CA 1
ATOM 794 C C . ASN A 1 100 ? -1.338 0.848 1.186 1.00 91.31 100 ASN A C 1
ATOM 796 O O . ASN A 1 100 ? -0.224 0.697 0.691 1.00 91.31 100 ASN A O 1
ATOM 800 N N . CYS A 1 101 ? -2.013 -0.194 1.688 1.00 91.19 101 CYS A N 1
ATOM 801 C CA . CYS A 1 101 ? -1.497 -1.567 1.643 1.00 91.19 101 CYS A CA 1
ATOM 802 C C . CYS A 1 101 ? -1.241 -2.035 0.204 1.00 91.19 101 CYS A C 1
ATOM 804 O O . CYS A 1 101 ? -0.206 -2.639 -0.071 1.00 91.19 101 CYS A O 1
ATOM 806 N N . THR A 1 102 ? -2.152 -1.716 -0.715 1.00 91.19 102 THR A N 1
ATOM 807 C CA . THR A 1 102 ? -1.995 -2.019 -2.143 1.00 91.19 102 THR A CA 1
ATOM 808 C C . THR A 1 102 ? -0.796 -1.273 -2.728 1.00 91.19 102 THR A C 1
ATOM 810 O O . THR A 1 102 ? 0.016 -1.878 -3.421 1.00 91.19 102 THR A O 1
ATOM 813 N N . GLY A 1 103 ? -0.613 0.003 -2.377 1.00 90.44 103 GLY A N 1
ATOM 814 C CA . GLY A 1 103 ? 0.549 0.799 -2.774 1.00 90.44 103 GLY A CA 1
ATOM 815 C C . GLY A 1 103 ? 1.876 0.202 -2.317 1.00 90.44 103 GLY A C 1
ATOM 816 O O . GLY A 1 103 ? 2.810 0.131 -3.106 1.00 90.44 103 GLY A O 1
ATOM 817 N N . ILE A 1 104 ? 1.950 -0.312 -1.086 1.00 90.50 104 ILE A N 1
ATOM 818 C CA . ILE A 1 104 ? 3.149 -0.994 -0.571 1.00 90.50 104 ILE A CA 1
ATOM 819 C C . ILE A 1 104 ? 3.445 -2.272 -1.369 1.00 90.50 104 ILE A C 1
ATOM 821 O O . ILE A 1 104 ? 4.601 -2.541 -1.700 1.00 90.50 104 ILE A O 1
ATOM 825 N N . VAL A 1 105 ? 2.415 -3.059 -1.700 1.00 90.38 105 VAL A N 1
ATOM 826 C CA . VAL A 1 105 ? 2.575 -4.277 -2.512 1.00 90.38 105 VAL A CA 1
ATOM 827 C C . VAL A 1 105 ? 3.075 -3.928 -3.913 1.00 90.38 105 VAL A C 1
ATOM 829 O O . VAL A 1 105 ? 4.030 -4.546 -4.382 1.00 90.38 105 VAL A O 1
ATOM 832 N N . ILE A 1 106 ? 2.493 -2.907 -4.549 1.00 89.38 106 ILE A N 1
ATOM 833 C CA . ILE A 1 106 ? 2.938 -2.418 -5.860 1.00 89.38 106 ILE A CA 1
ATOM 834 C C . ILE A 1 106 ? 4.377 -1.898 -5.775 1.00 89.38 106 ILE A C 1
ATOM 836 O O . ILE A 1 106 ? 5.198 -2.292 -6.597 1.00 89.38 106 ILE A O 1
ATOM 840 N N . ASN A 1 107 ? 4.723 -1.106 -4.753 1.00 90.06 107 ASN A N 1
ATOM 841 C CA . ASN A 1 107 ? 6.086 -0.611 -4.563 1.00 90.06 107 ASN A CA 1
ATOM 842 C C . ASN A 1 107 ? 7.095 -1.760 -4.472 1.00 90.06 107 ASN A C 1
ATOM 844 O O . ASN A 1 107 ? 8.165 -1.711 -5.085 1.00 90.06 107 ASN A O 1
ATOM 848 N N . ARG A 1 108 ? 6.756 -2.808 -3.713 1.00 89.81 108 ARG A N 1
ATOM 849 C CA . ARG A 1 108 ? 7.622 -3.977 -3.585 1.00 89.81 108 ARG A CA 1
ATOM 850 C C . ARG A 1 108 ? 7.745 -4.722 -4.911 1.00 89.81 108 ARG A C 1
ATOM 852 O O . ARG A 1 108 ? 8.849 -5.129 -5.254 1.00 89.81 108 ARG A O 1
ATOM 859 N N . PHE A 1 109 ? 6.647 -4.851 -5.652 1.00 87.69 109 PHE A N 1
ATOM 860 C CA . PHE A 1 109 ? 6.611 -5.494 -6.962 1.00 87.69 109 PHE A CA 1
ATOM 861 C C . PHE A 1 109 ? 7.454 -4.748 -8.008 1.00 87.69 109 PHE A C 1
ATOM 863 O O . PHE A 1 109 ? 8.269 -5.376 -8.679 1.00 87.69 109 PHE A O 1
ATOM 870 N N . VAL A 1 110 ? 7.323 -3.421 -8.105 1.00 85.38 110 VAL A N 1
ATOM 871 C CA . VAL A 1 110 ? 8.153 -2.559 -8.971 1.00 85.38 110 VAL A CA 1
ATOM 872 C C . VAL A 1 110 ? 9.628 -2.735 -8.634 1.00 85.38 110 VAL A C 1
ATOM 874 O O . VAL A 1 110 ? 10.465 -2.943 -9.506 1.00 85.38 110 VAL A O 1
ATOM 877 N N . PHE A 1 111 ? 9.964 -2.699 -7.346 1.00 84.31 111 PHE A N 1
ATOM 878 C CA . PHE A 1 111 ? 11.360 -2.761 -6.941 1.00 84.31 111 PHE A CA 1
ATOM 879 C C . PHE A 1 111 ? 12.020 -4.110 -7.253 1.00 84.31 111 PHE A C 1
ATOM 881 O O . PHE A 1 111 ? 13.209 -4.142 -7.565 1.00 84.31 111 PHE A O 1
ATOM 888 N N . THR A 1 112 ? 11.279 -5.218 -7.163 1.00 88.38 112 THR A N 1
ATOM 889 C CA . THR A 1 112 ? 11.837 -6.559 -7.378 1.00 88.38 112 THR A CA 1
ATOM 890 C C . THR A 1 112 ? 11.556 -7.091 -8.778 1.00 88.38 112 THR A C 1
ATOM 892 O O . THR A 1 112 ? 12.488 -7.338 -9.533 1.00 88.38 112 THR A O 1
ATOM 895 N N . VAL A 1 113 ? 10.287 -7.270 -9.142 1.00 86.81 113 VAL A N 1
ATOM 896 C CA . VAL A 1 113 ? 9.888 -7.977 -10.366 1.00 86.81 113 VAL A CA 1
ATOM 897 C C . VAL A 1 113 ? 10.202 -7.154 -11.608 1.00 86.81 113 VAL A C 1
ATOM 899 O O . VAL A 1 113 ? 10.803 -7.683 -12.536 1.00 86.81 113 VAL A O 1
ATOM 902 N N . GLN A 1 114 ? 9.862 -5.862 -11.620 1.00 83.50 114 GLN A N 1
ATOM 903 C CA . GLN A 1 114 ? 10.122 -5.019 -12.792 1.00 83.50 114 GLN A CA 1
ATOM 904 C C . GLN A 1 114 ? 11.627 -4.861 -13.047 1.00 83.50 114 GLN A C 1
ATOM 906 O O . GLN A 1 114 ? 12.061 -4.978 -14.187 1.00 83.50 114 GLN A O 1
ATOM 911 N N . ASN A 1 115 ? 12.435 -4.669 -12.000 1.00 81.94 115 ASN A N 1
ATOM 912 C CA . ASN A 1 115 ? 13.888 -4.568 -12.158 1.00 81.94 115 ASN A CA 1
ATOM 913 C C . ASN A 1 115 ? 14.536 -5.877 -12.640 1.00 81.94 115 ASN A C 1
ATOM 915 O O . ASN A 1 115 ? 15.506 -5.820 -13.386 1.00 81.94 115 ASN A O 1
ATOM 919 N N . LEU A 1 116 ? 14.014 -7.043 -12.241 1.00 84.81 116 LEU A N 1
ATOM 920 C CA . LEU A 1 116 ? 14.505 -8.345 -12.715 1.00 84.81 116 LEU A CA 1
ATOM 921 C C . LEU A 1 116 ? 14.033 -8.689 -14.133 1.00 84.81 116 LEU A C 1
ATOM 923 O O . LEU A 1 116 ? 14.672 -9.483 -14.814 1.00 84.81 116 LEU A O 1
ATOM 927 N N . ALA A 1 117 ? 12.905 -8.127 -14.564 1.00 83.25 117 ALA A N 1
ATOM 928 C CA . ALA A 1 117 ? 12.337 -8.361 -15.888 1.00 83.25 117 ALA A CA 1
ATOM 929 C C . ALA A 1 117 ? 13.089 -7.628 -17.011 1.00 83.25 117 ALA A C 1
ATOM 931 O O . ALA A 1 117 ? 12.928 -7.981 -18.184 1.00 83.25 117 ALA A O 1
ATOM 932 N N . LEU A 1 118 ? 13.863 -6.594 -16.666 1.00 81.12 118 LEU A N 1
ATOM 933 C CA . LEU A 1 118 ? 14.604 -5.794 -17.633 1.00 81.12 118 LEU A CA 1
ATOM 934 C C . LEU A 1 118 ? 15.849 -6.547 -18.119 1.00 81.12 118 LEU A C 1
ATOM 936 O O . LEU A 1 118 ? 16.642 -7.004 -17.293 1.00 81.12 118 LEU A O 1
ATOM 940 N N . PRO A 1 119 ? 16.042 -6.664 -19.445 1.00 79.56 119 PRO A N 1
ATOM 941 C CA . PRO A 1 119 ? 17.190 -7.362 -19.996 1.00 79.56 119 PRO A CA 1
ATOM 942 C C . PRO A 1 119 ? 18.464 -6.572 -19.699 1.00 79.56 119 PRO A C 1
ATOM 944 O O . PRO A 1 119 ? 18.587 -5.402 -20.058 1.00 79.56 119 PRO A O 1
ATOM 947 N N . VAL A 1 120 ? 19.428 -7.225 -19.056 1.00 79.06 120 VAL A N 1
ATOM 948 C CA . VAL A 1 120 ? 20.756 -6.642 -18.793 1.00 79.06 120 VAL A CA 1
ATOM 949 C C . VAL A 1 120 ? 21.766 -7.016 -19.879 1.00 79.06 120 VAL A C 1
ATOM 951 O O . VAL A 1 120 ? 22.849 -6.437 -19.955 1.00 79.06 120 VAL A O 1
ATOM 954 N N . LEU A 1 121 ? 21.407 -7.976 -20.737 1.00 83.69 121 LEU A N 1
ATOM 955 C CA . LEU A 1 121 ? 22.213 -8.474 -21.845 1.00 83.69 121 LEU A CA 1
ATOM 956 C C . LEU A 1 121 ? 21.505 -8.215 -23.187 1.00 83.69 121 LEU A C 1
ATOM 958 O O . LEU A 1 121 ? 20.288 -8.364 -23.280 1.00 83.69 121 LEU A O 1
ATOM 962 N N . PRO A 1 122 ? 22.247 -7.900 -24.265 1.00 76.25 122 PRO A N 1
ATOM 963 C CA . PRO A 1 122 ? 21.671 -7.494 -25.554 1.00 76.25 122 PRO A CA 1
ATOM 964 C C . PRO A 1 122 ? 20.902 -8.601 -26.298 1.00 76.25 122 PRO A C 1
ATOM 966 O O . PRO A 1 122 ? 20.257 -8.325 -27.305 1.00 76.25 122 PRO A O 1
ATOM 969 N N . PHE A 1 123 ? 20.984 -9.850 -25.837 1.00 83.19 123 PHE A N 1
ATOM 970 C CA . PHE A 1 123 ? 20.280 -11.001 -26.411 1.00 83.19 123 PHE A CA 1
ATOM 971 C C . PHE A 1 123 ? 19.087 -11.469 -25.564 1.00 83.19 123 PHE A C 1
ATOM 973 O O . PHE A 1 123 ? 18.390 -12.402 -25.963 1.00 83.19 123 PHE A O 1
ATOM 980 N N . GLU A 1 124 ? 18.844 -10.855 -24.406 1.00 80.12 124 GLU A N 1
ATOM 981 C CA . GLU A 1 124 ? 17.702 -11.187 -23.560 1.00 80.12 124 GLU A CA 1
ATOM 982 C C . GLU A 1 124 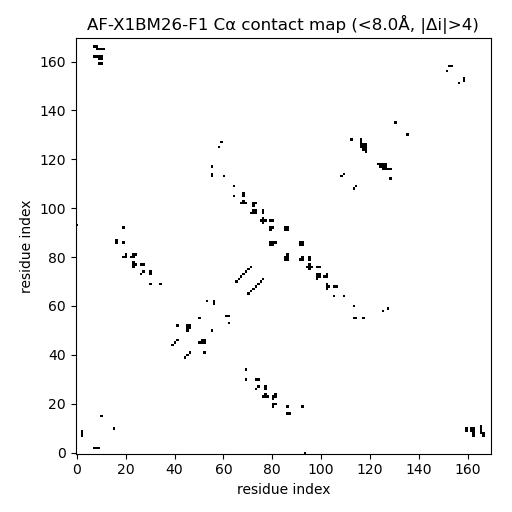? 16.463 -10.389 -23.971 1.00 80.12 124 GLU A C 1
ATOM 984 O O . GLU A 1 124 ? 16.531 -9.221 -24.350 1.00 80.12 124 GLU A O 1
ATOM 989 N N . GLN A 1 125 ? 15.305 -11.039 -23.889 1.00 79.94 125 GLN A N 1
ATOM 990 C CA . GLN A 1 125 ? 14.010 -10.403 -24.104 1.00 79.94 125 GLN A CA 1
ATOM 991 C C . GLN A 1 125 ? 13.354 -10.106 -22.761 1.00 79.94 125 GLN A C 1
ATOM 993 O O . GLN A 1 125 ? 13.540 -10.856 -21.801 1.00 79.94 125 GLN A O 1
ATOM 998 N N . LEU A 1 126 ? 12.539 -9.051 -22.725 1.00 78.31 126 LEU A N 1
ATOM 999 C CA . LEU A 1 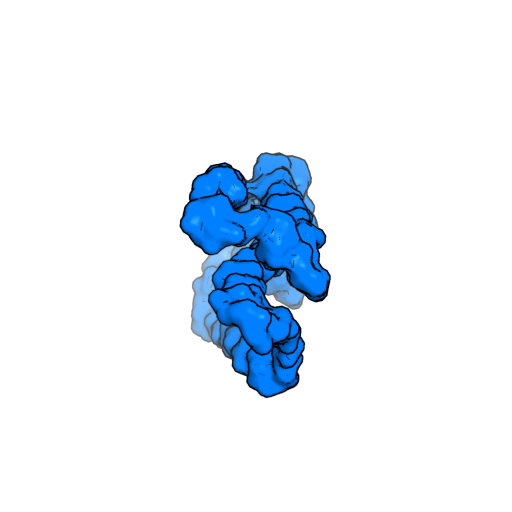126 ? 11.757 -8.674 -21.552 1.00 78.31 126 LEU A CA 1
ATOM 1000 C C . LEU A 1 126 ? 10.898 -9.855 -21.080 1.00 78.31 126 LEU A C 1
ATOM 1002 O O . LEU A 1 126 ? 10.052 -10.359 -21.822 1.00 78.31 126 LEU A O 1
ATOM 1006 N N . GLN A 1 127 ? 11.126 -10.294 -19.843 1.00 80.75 127 GLN A N 1
ATOM 1007 C CA . GLN A 1 127 ? 10.396 -11.411 -19.248 1.00 80.75 127 GLN A CA 1
ATOM 1008 C C . GLN A 1 127 ? 9.162 -10.896 -18.512 1.00 80.75 127 GLN A C 1
ATOM 1010 O O . GLN A 1 127 ? 9.240 -9.972 -17.706 1.00 80.75 127 GLN A O 1
ATOM 1015 N N . ILE A 1 128 ? 8.005 -11.501 -18.774 1.00 84.38 128 ILE A N 1
ATOM 1016 C CA . ILE A 1 128 ? 6.746 -11.117 -18.132 1.00 84.38 128 ILE A CA 1
ATOM 1017 C C . ILE A 1 128 ? 6.445 -12.121 -17.026 1.00 84.38 128 ILE A C 1
ATOM 1019 O O . ILE A 1 128 ? 6.262 -13.309 -17.286 1.00 84.38 128 ILE A O 1
ATOM 1023 N N . TYR A 1 129 ? 6.359 -11.635 -15.792 1.00 83.75 129 TYR A N 1
ATOM 1024 C CA . TYR A 1 129 ? 5.975 -12.450 -14.650 1.00 83.75 129 TYR A CA 1
ATOM 1025 C C . TYR A 1 129 ? 4.457 -12.423 -14.457 1.00 83.75 129 TYR A C 1
ATOM 1027 O O . TYR A 1 129 ? 3.871 -11.367 -14.193 1.00 83.75 129 TYR A O 1
ATOM 1035 N N . VAL A 1 130 ? 3.835 -13.598 -14.567 1.00 86.25 130 VAL A N 1
ATOM 1036 C CA . VAL A 1 130 ? 2.420 -13.823 -14.258 1.00 86.25 130 VAL A CA 1
ATOM 1037 C C . VAL A 1 130 ? 2.348 -14.855 -13.135 1.00 86.25 130 VAL A C 1
ATOM 1039 O O . VAL A 1 130 ? 2.698 -16.013 -13.371 1.00 86.25 130 VAL A O 1
ATOM 1042 N N . PRO A 1 131 ? 1.920 -14.461 -11.924 1.00 85.69 131 PRO A N 1
ATOM 1043 C CA . PRO A 1 131 ? 1.927 -15.362 -10.787 1.00 85.69 131 PRO A CA 1
ATOM 1044 C C . PRO A 1 131 ? 0.916 -16.495 -10.964 1.00 85.69 131 PRO A C 1
ATOM 1046 O O . PRO A 1 131 ? -0.237 -16.289 -11.355 1.00 85.69 131 PRO A O 1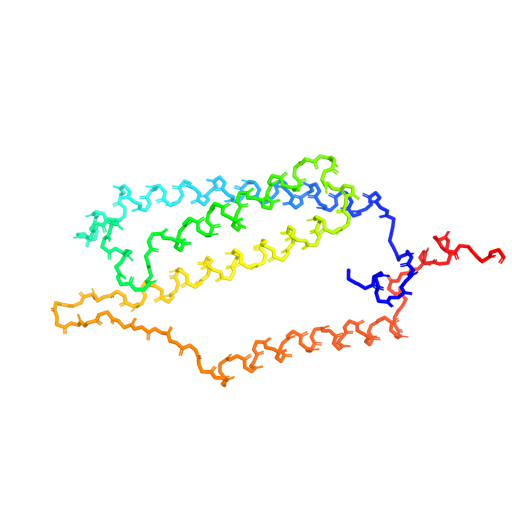
ATOM 1049 N N . THR A 1 132 ? 1.353 -17.699 -10.630 1.00 93.62 132 THR A N 1
ATOM 1050 C CA . THR A 1 132 ? 0.546 -18.919 -10.626 1.00 93.62 132 THR A CA 1
ATOM 1051 C C . THR A 1 132 ? -0.317 -19.010 -9.367 1.00 93.62 132 THR A C 1
ATOM 1053 O O . THR A 1 132 ? -0.060 -18.357 -8.354 1.00 93.62 132 THR A O 1
ATOM 1056 N N . TRP A 1 133 ? -1.360 -19.845 -9.386 1.00 92.06 133 TRP A N 1
ATOM 1057 C CA . TRP A 1 133 ? -2.248 -19.995 -8.224 1.00 92.06 133 TRP A CA 1
ATOM 1058 C C . TRP A 1 133 ? -1.513 -20.537 -6.985 1.00 92.06 133 TRP A C 1
ATOM 1060 O O . TRP A 1 133 ? -1.881 -20.210 -5.856 1.00 92.06 133 TRP A O 1
ATOM 1070 N N . GLN A 1 134 ? -0.445 -21.315 -7.185 1.00 94.69 134 GLN A N 1
ATOM 1071 C CA . GLN A 1 134 ? 0.410 -21.833 -6.120 1.00 94.69 134 GLN A CA 1
ATOM 1072 C C . GLN A 1 134 ? 1.222 -20.731 -5.436 1.00 94.69 134 GLN A C 1
ATOM 1074 O O . GLN A 1 134 ? 1.521 -20.863 -4.256 1.00 94.69 134 GLN A O 1
ATOM 1079 N N . GLU A 1 135 ? 1.552 -19.643 -6.134 1.00 90.19 135 GLU A N 1
ATOM 1080 C CA . GLU A 1 135 ? 2.234 -18.486 -5.538 1.00 90.19 135 GLU A CA 1
ATOM 1081 C C . GLU A 1 135 ? 1.260 -17.607 -4.744 1.00 90.19 135 GLU A C 1
ATOM 1083 O O . GLU A 1 135 ? 1.629 -17.045 -3.715 1.00 90.19 135 GLU A O 1
ATOM 1088 N N . TRP A 1 136 ? -0.011 -17.556 -5.156 1.00 91.38 136 TRP A N 1
ATOM 1089 C CA . TRP A 1 136 ? -1.067 -16.869 -4.406 1.00 91.38 136 TRP A CA 1
ATOM 1090 C C . TRP A 1 136 ? -1.480 -17.604 -3.126 1.00 91.38 136 TRP A C 1
ATOM 1092 O O . TRP A 1 136 ? -1.864 -16.966 -2.141 1.00 91.38 136 TRP A O 1
ATOM 1102 N N . ALA A 1 137 ? -1.409 -18.938 -3.114 1.00 93.69 137 ALA A N 1
ATOM 1103 C CA . ALA A 1 137 ? -1.880 -19.748 -1.993 1.00 93.69 137 ALA A CA 1
ATOM 1104 C C . ALA A 1 137 ? -1.172 -19.426 -0.654 1.00 93.69 137 ALA A C 1
ATOM 1106 O O . ALA A 1 137 ? -1.879 -19.219 0.336 1.00 93.69 137 ALA A O 1
ATOM 1107 N N . PRO A 1 138 ? 0.168 -19.291 -0.577 1.00 93.50 138 PRO A N 1
ATOM 1108 C CA . PRO A 1 138 ? 0.854 -18.852 0.637 1.00 93.50 138 PRO A CA 1
ATOM 1109 C C . PRO A 1 138 ? 0.423 -17.462 1.111 1.00 93.50 138 PRO A C 1
ATOM 1111 O O . PRO A 1 138 ? 0.234 -17.263 2.310 1.00 93.50 138 PRO A O 1
ATOM 1114 N N . THR A 1 139 ? 0.214 -16.509 0.196 1.00 90.62 139 THR A N 1
ATOM 1115 C CA . THR A 1 139 ? -0.234 -15.151 0.543 1.00 90.62 139 THR A CA 1
ATOM 1116 C C . THR A 1 139 ? -1.596 -15.183 1.230 1.00 90.62 139 THR A C 1
ATOM 1118 O O . THR A 1 139 ? -1.771 -14.598 2.300 1.00 90.62 139 THR A O 1
ATOM 1121 N N . VAL A 1 140 ? -2.550 -15.920 0.656 1.00 92.94 140 VAL A N 1
ATOM 1122 C CA . VAL A 1 140 ? -3.876 -16.114 1.259 1.00 92.94 140 VAL A CA 1
ATOM 1123 C C . VAL A 1 140 ? -3.766 -16.892 2.571 1.00 92.94 140 VAL A C 1
ATOM 1125 O O . VAL A 1 140 ? -4.432 -16.541 3.542 1.00 92.94 140 VAL A O 1
ATOM 1128 N N . GLY A 1 141 ? -2.889 -17.895 2.635 1.00 95.06 141 GLY A N 1
ATOM 1129 C CA . GLY A 1 141 ? -2.632 -18.686 3.836 1.00 95.06 141 GLY A CA 1
ATOM 1130 C C . GLY A 1 141 ? -2.163 -17.840 5.020 1.00 95.06 141 GLY A C 1
ATOM 1131 O O . GLY A 1 141 ? -2.699 -17.981 6.116 1.00 95.06 141 GLY A O 1
ATOM 1132 N N . VAL A 1 142 ? -1.230 -16.907 4.806 1.00 95.25 142 VAL A N 1
ATOM 1133 C CA . VAL A 1 142 ? -0.747 -15.993 5.858 1.00 95.25 142 VAL A CA 1
ATOM 1134 C C . VAL A 1 142 ? -1.856 -15.049 6.329 1.00 95.25 142 VAL A C 1
ATOM 1136 O O . VAL A 1 142 ? -2.017 -14.847 7.534 1.00 95.25 142 VAL A O 1
ATOM 1139 N N . LEU A 1 143 ? -2.658 -14.507 5.409 1.00 92.50 143 LEU A N 1
ATOM 1140 C CA . LEU A 1 143 ? -3.794 -13.649 5.762 1.00 92.50 143 LEU A CA 1
ATOM 1141 C C . LEU A 1 143 ? -4.861 -14.415 6.557 1.00 92.50 143 LEU A C 1
ATOM 1143 O O . LEU A 1 143 ? -5.335 -13.929 7.586 1.00 92.50 143 LEU A O 1
ATOM 1147 N N . ALA A 1 144 ? -5.203 -15.628 6.119 1.00 94.31 144 ALA A N 1
ATOM 1148 C CA . ALA A 1 144 ? -6.147 -16.504 6.804 1.00 94.31 144 ALA A CA 1
ATOM 1149 C C . ALA A 1 144 ? -5.634 -16.904 8.193 1.00 94.31 144 ALA A C 1
ATOM 1151 O O . ALA A 1 144 ? -6.390 -16.872 9.163 1.00 94.31 144 ALA A O 1
ATOM 1152 N N . TYR A 1 145 ? -4.342 -17.213 8.311 1.00 95.75 145 TYR A N 1
ATOM 1153 C CA . TYR A 1 145 ? -3.701 -17.515 9.585 1.00 95.75 145 TYR A CA 1
ATOM 1154 C C . TYR A 1 145 ? -3.754 -16.322 10.547 1.00 95.75 145 TYR A C 1
ATOM 1156 O O . TYR A 1 145 ? -4.143 -16.481 11.702 1.00 95.75 145 TYR A O 1
ATOM 1164 N N . GLY A 1 146 ? -3.458 -15.110 10.067 1.00 93.56 146 GLY A N 1
ATOM 1165 C CA . GLY A 1 146 ? -3.599 -13.884 10.856 1.00 93.56 146 GLY A CA 1
ATOM 1166 C C . GLY A 1 146 ? -5.035 -13.645 11.333 1.00 93.56 146 GLY A C 1
ATOM 1167 O O . GLY A 1 146 ? -5.255 -13.321 12.501 1.00 93.56 146 GLY A O 1
ATOM 1168 N N . ALA A 1 147 ? -6.025 -13.865 10.463 1.00 91.69 147 ALA A N 1
ATOM 1169 C CA . ALA A 1 147 ? -7.438 -13.745 10.820 1.00 91.69 147 ALA A CA 1
ATOM 1170 C C . ALA A 1 147 ? -7.867 -14.801 11.855 1.00 91.69 147 ALA A C 1
ATOM 1172 O O . ALA A 1 147 ? -8.585 -14.484 12.806 1.00 91.69 147 ALA A O 1
ATOM 1173 N N . LEU A 1 148 ? -7.389 -16.040 11.708 1.00 93.88 148 LEU A N 1
ATOM 1174 C CA . LEU A 1 148 ? -7.635 -17.132 12.645 1.00 93.88 148 LEU A CA 1
ATOM 1175 C C . LEU A 1 148 ? -7.043 -16.820 14.021 1.00 93.88 148 LEU A C 1
ATOM 1177 O O . LEU A 1 148 ? -7.758 -16.914 15.019 1.00 93.88 148 LEU A O 1
ATOM 1181 N N . LEU A 1 149 ? -5.786 -16.374 14.083 1.00 94.12 149 LEU A N 1
ATOM 1182 C CA . LEU A 1 149 ? -5.160 -15.948 15.335 1.00 94.12 149 LEU A CA 1
ATOM 1183 C C . LEU A 1 149 ? -5.938 -14.809 15.992 1.00 94.12 149 LEU A C 1
ATOM 1185 O O . LEU A 1 149 ? -6.251 -14.897 17.176 1.00 94.12 149 LEU A O 1
ATOM 1189 N N . LEU A 1 150 ? -6.330 -13.787 15.226 1.00 90.31 150 LEU A N 1
ATOM 1190 C CA . LEU A 1 150 ? -7.131 -12.678 15.743 1.00 90.31 150 LEU A CA 1
ATOM 1191 C C . LEU A 1 150 ? -8.483 -13.155 16.298 1.00 90.31 150 LEU A C 1
ATOM 1193 O O . LEU A 1 150 ? -8.909 -12.689 17.355 1.00 90.31 150 LEU A O 1
ATOM 1197 N N . SER A 1 151 ? -9.137 -14.114 15.634 1.00 88.94 151 SER A N 1
ATOM 1198 C CA . SER A 1 151 ? -10.397 -14.699 16.109 1.00 88.94 151 SER A CA 1
ATOM 1199 C C . SER A 1 151 ? -10.231 -15.480 17.420 1.00 88.94 151 SER A C 1
ATOM 1201 O O . SER A 1 151 ? -11.045 -15.338 18.335 1.00 88.94 151 SER A O 1
ATOM 1203 N N . LEU A 1 152 ? -9.145 -16.253 17.552 1.00 92.38 152 LEU A N 1
ATOM 1204 C CA . LEU A 1 152 ? -8.824 -17.000 18.768 1.00 92.38 152 LEU A CA 1
ATOM 1205 C C . LEU A 1 152 ? -8.464 -16.050 19.911 1.00 92.38 152 LEU A C 1
ATOM 1207 O O . LEU A 1 152 ? -8.960 -16.219 21.023 1.00 92.38 152 LEU A O 1
ATOM 1211 N N . SER A 1 153 ? -7.661 -15.021 19.639 1.00 90.56 153 SER A N 1
ATOM 1212 C CA . SER A 1 153 ? -7.321 -13.995 20.623 1.00 90.56 153 SER A CA 1
ATOM 1213 C C . SER A 1 153 ? -8.555 -13.242 21.108 1.00 90.56 153 SER A C 1
ATOM 1215 O O . SER A 1 153 ? -8.677 -13.028 22.306 1.00 90.56 153 SER A O 1
ATOM 1217 N N . TYR A 1 154 ? -9.499 -12.898 20.227 1.00 86.56 154 TYR A N 1
ATOM 1218 C CA . TYR A 1 154 ? -10.756 -12.266 20.642 1.00 86.56 154 TYR A CA 1
ATOM 1219 C C . TYR A 1 154 ? -11.612 -13.180 21.533 1.00 86.56 154 TYR A C 1
ATOM 1221 O O . TYR A 1 154 ? -12.281 -12.702 22.444 1.00 86.56 154 TYR A O 1
ATOM 1229 N N . ARG A 1 155 ? -11.583 -14.498 21.296 1.00 87.50 155 ARG A N 1
ATOM 1230 C CA . ARG A 1 155 ? -12.349 -15.473 22.085 1.00 87.50 155 ARG A CA 1
ATOM 1231 C C . ARG A 1 155 ? -11.736 -15.764 23.455 1.00 87.50 155 ARG A C 1
ATOM 1233 O O . ARG A 1 155 ? -12.483 -15.936 24.414 1.00 87.50 155 ARG A O 1
ATOM 1240 N N . TYR A 1 156 ? -10.412 -15.891 23.536 1.00 91.00 156 TYR A N 1
ATOM 1241 C CA . TYR A 1 156 ? -9.733 -16.392 24.737 1.00 91.00 156 TYR A CA 1
ATOM 1242 C C . TYR A 1 156 ? -9.014 -15.314 25.553 1.00 91.00 156 TYR A C 1
ATOM 1244 O O . TYR A 1 156 ? -8.764 -15.538 26.735 1.00 91.00 156 TYR A O 1
ATOM 1252 N N . LEU A 1 157 ? -8.677 -14.160 24.966 1.00 90.38 157 LEU A N 1
ATOM 1253 C CA . LEU A 1 157 ? -7.978 -13.079 25.662 1.00 90.38 157 LEU A CA 1
ATOM 1254 C C . LEU A 1 157 ? -8.870 -11.833 25.795 1.00 90.38 157 LEU A C 1
ATOM 1256 O O . LEU A 1 157 ? -9.601 -11.488 24.864 1.00 90.38 157 LEU A O 1
ATOM 1260 N N . PRO A 1 158 ? -8.777 -11.092 26.917 1.00 84.25 158 PRO A N 1
ATOM 1261 C CA . PRO A 1 158 ? -9.504 -9.840 27.111 1.00 84.25 158 PRO A CA 1
ATOM 1262 C C . PRO A 1 158 ? -8.857 -8.695 26.309 1.00 84.25 158 PRO A C 1
ATOM 1264 O O . PRO A 1 158 ? -8.224 -7.801 26.864 1.00 84.25 158 PRO A O 1
ATOM 1267 N N . MET A 1 159 ? -9.006 -8.728 24.982 1.00 81.94 159 MET A N 1
ATOM 1268 C CA . MET A 1 159 ? -8.372 -7.774 24.059 1.00 81.94 159 MET A CA 1
ATOM 1269 C C . MET A 1 159 ? -9.013 -6.373 24.114 1.00 81.94 159 MET A C 1
ATOM 1271 O O . MET A 1 159 ? -8.336 -5.374 23.881 1.00 81.94 159 MET A O 1
ATOM 1275 N N . PHE A 1 160 ? -10.294 -6.283 24.504 1.00 81.19 160 PHE A N 1
ATOM 1276 C CA . PHE A 1 160 ? -11.030 -5.020 24.666 1.00 81.19 160 PHE A CA 1
ATOM 1277 C C . PHE A 1 160 ? -11.673 -4.895 26.060 1.00 81.19 160 PHE A C 1
ATOM 1279 O O . PHE A 1 160 ? -12.883 -5.070 26.209 1.00 81.19 160 PHE A O 1
ATOM 1286 N N . PRO A 1 161 ? -10.901 -4.535 27.103 1.00 78.62 161 PRO A N 1
ATOM 1287 C CA . PRO A 1 161 ? -11.420 -4.423 28.471 1.00 78.62 161 PRO A CA 1
ATOM 1288 C C . PRO A 1 161 ? -12.560 -3.402 28.615 1.00 78.62 161 PRO A C 1
ATOM 1290 O O . PRO A 1 161 ? -13.448 -3.571 29.445 1.00 78.62 161 PRO A O 1
ATOM 1293 N N . ARG A 1 162 ? -12.549 -2.352 27.781 1.00 76.56 162 ARG A N 1
ATOM 1294 C CA . ARG A 1 162 ? -13.520 -1.245 27.801 1.00 76.56 162 ARG A CA 1
ATOM 1295 C C . ARG A 1 162 ? -14.754 -1.473 26.918 1.00 76.56 162 ARG A C 1
ATOM 1297 O O . ARG A 1 162 ? -15.565 -0.565 26.786 1.00 76.56 162 ARG A O 1
ATOM 1304 N N . GLU A 1 163 ? -14.935 -2.656 26.319 1.00 77.56 163 GLU A N 1
ATOM 1305 C CA . GLU A 1 163 ? -16.103 -2.948 25.462 1.00 77.56 163 GLU A CA 1
ATOM 1306 C C . GLU A 1 163 ? -17.435 -2.745 26.208 1.00 77.56 163 GLU A C 1
ATOM 1308 O O . GLU A 1 163 ? -18.381 -2.204 25.635 1.00 77.56 163 GLU A O 1
ATOM 1313 N N . ARG A 1 164 ? -17.493 -3.133 27.492 1.00 72.25 164 ARG A N 1
ATOM 1314 C CA . ARG A 1 164 ? -18.688 -2.984 28.345 1.00 72.25 164 ARG A CA 1
ATOM 1315 C C . ARG A 1 164 ? -19.033 -1.528 28.656 1.00 72.25 164 ARG A C 1
ATOM 1317 O O . ARG A 1 164 ? -20.204 -1.203 28.769 1.00 72.25 164 ARG A O 1
ATOM 1324 N N . GLU A 1 165 ? -18.029 -0.664 28.785 1.00 79.25 165 GLU A N 1
ATOM 1325 C CA . GLU A 1 165 ? -18.234 0.771 29.034 1.00 79.25 165 GLU A CA 1
ATOM 1326 C C . GLU A 1 165 ? -18.730 1.499 27.778 1.00 79.25 165 GLU A C 1
ATOM 1328 O O . GLU A 1 165 ? -19.450 2.486 27.874 1.00 79.25 165 GLU A O 1
ATOM 1333 N N . LEU A 1 166 ? -18.313 1.028 26.599 1.00 78.31 166 LEU A N 1
ATOM 1334 C CA . LEU A 1 166 ? -18.624 1.654 25.313 1.00 78.31 166 LEU A CA 1
ATOM 1335 C C . LEU A 1 166 ? -19.970 1.210 24.730 1.00 78.31 166 LEU A C 1
ATOM 1337 O O . LEU A 1 166 ? -20.523 1.926 23.904 1.00 78.31 166 LEU A O 1
ATOM 1341 N N . ASN A 1 167 ? -20.492 0.053 25.146 1.00 80.56 167 ASN A N 1
ATOM 1342 C CA . ASN A 1 167 ? -21.809 -0.443 24.744 1.00 80.56 167 ASN A CA 1
ATOM 1343 C C . ASN A 1 167 ? -22.650 -0.719 26.006 1.00 80.56 167 ASN A C 1
ATOM 1345 O O . ASN A 1 167 ? -22.818 -1.889 26.370 1.00 80.56 167 ASN A O 1
ATOM 1349 N N . PRO A 1 168 ? -23.114 0.328 26.717 1.00 76.56 168 PRO A N 1
ATOM 1350 C CA . PRO A 1 168 ? -24.026 0.143 27.836 1.00 76.56 168 PRO A CA 1
ATOM 1351 C C . PRO A 1 168 ? -25.305 -0.543 27.344 1.00 76.56 168 PRO A C 1
ATOM 1353 O O . PRO A 1 168 ? -25.824 -0.234 26.273 1.00 76.56 168 PRO A O 1
ATOM 1356 N N . ILE A 1 169 ? -25.753 -1.530 28.114 1.00 72.69 169 ILE A N 1
ATOM 1357 C CA . ILE A 1 169 ? -27.022 -2.216 27.899 1.00 72.69 169 ILE A CA 1
ATOM 1358 C C . ILE A 1 169 ? -28.038 -1.397 28.695 1.00 72.69 169 ILE A C 1
ATOM 1360 O O . ILE A 1 169 ? -27.996 -1.450 29.925 1.00 72.69 169 ILE A O 1
ATOM 1364 N N . ASP A 1 170 ? -28.852 -0.594 28.013 1.00 57.06 170 ASP A N 1
ATOM 1365 C CA . ASP A 1 170 ? -30.126 -0.138 28.587 1.00 57.06 170 ASP A CA 1
ATOM 1366 C C . ASP A 1 170 ? -31.091 -1.330 28.706 1.00 57.06 170 ASP A C 1
ATOM 1368 O O . ASP A 1 170 ? -31.113 -2.173 27.772 1.00 57.06 170 ASP A O 1
#

pLDDT: mean 83.78, std 7.86, range [57.06, 95.75]

Secondary structure (DSSP, 8-state):
-HHHHHTS--S-HHHHHHHHHHHHHHHHHHHHHHHHHHHHIIIIIHHHTT--TTTTT-TTS-THHHIIIIIIIIIHHHHHHH-TTTTT-HHHHHHHHHHHHHHHHHHHHIIIIIHHHS-SSTTPPPPPP---HHHHHHHHHHHHHHHHHHHHHHHHS-S-TTHHHHS---

Foldseek 3Di:
DVCVVVVFDLDDLVVLLVVLLVVLVVLVVVLVVVVVVVVCCQPPVQVVLVHHPQLLADDPNHPVLVCLQSPVLRVQLSVLSNDSVSSVDPVSPVVSVVSVVVSVVSVVCSVPVSVVQRDPDPPDDRDDDDDDVVNVPVVVVVVVVVVVVVVVCVVPPPPRVCRCVRDPDD

Mean predicted aligned error: 7.4 Å

Radius of gyration: 21.04 Å; Cα contacts (8 Å, |Δi|>4): 123; chains: 1; bounding box: 55×38×55 Å